Protein AF-A0A529SK03-F1 (afdb_monomer)

Secondary structure (DSSP, 8-state):
--TT-------TT--HHHHHTT-SEEEEETTS-HHHHHHHHHHHHTT--SEEEEEE--S-HHHHHHHHHH---TT-SEEEESSHHHHHHHIIIIITT-EEE-PPP--TTTSS--TTS---

Solvent-accessible surface area (backbone atoms only — not comparable to full-atom values): 7491 Å² total; per-residue (Å²): 136,66,91,83,67,79,84,83,87,78,64,94,82,60,61,61,69,72,68,51,74,81,34,69,66,46,78,46,53,68,88,52,55,63,68,56,50,32,49,54,21,48,48,40,67,74,66,46,81,49,49,37,33,39,37,39,72,71,88,50,64,77,65,41,58,64,53,55,73,71,52,56,52,91,46,44,71,32,36,37,20,46,35,64,75,51,33,54,50,43,42,73,73,65,65,48,92,43,54,42,68,46,68,84,81,77,63,58,91,77,65,57,88,63,91,86,59,84,84,128

Mean predicted aligned error: 6.52 Å

Structure (mmCIF, N/CA/C/O backbone):
data_AF-A0A529SK03-F1
#
_entry.id   AF-A0A529SK03-F1
#
loop_
_atom_site.group_PDB
_atom_site.id
_atom_site.type_symbol
_atom_site.label_atom_id
_atom_site.label_alt_id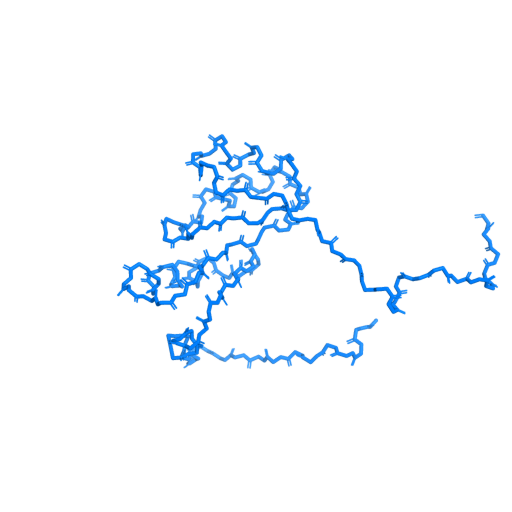
_atom_site.label_comp_id
_atom_site.label_asym_id
_atom_site.label_entity_id
_atom_site.label_seq_id
_atom_site.pdbx_PDB_ins_code
_atom_site.Cartn_x
_atom_site.Cartn_y
_atom_site.Cartn_z
_atom_site.occupancy
_atom_site.B_iso_or_equiv
_atom_site.auth_seq_id
_atom_site.auth_comp_id
_atom_site.auth_asym_id
_atom_site.auth_atom_id
_atom_site.pdbx_PDB_model_num
ATOM 1 N N . ASP A 1 1 ? 0.81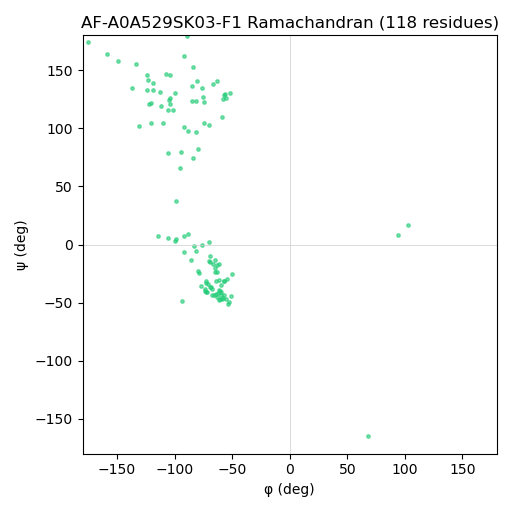8 -3.348 -25.836 1.00 65.12 1 ASP A N 1
ATOM 2 C CA . ASP A 1 1 ? -0.527 -3.768 -25.402 1.00 65.12 1 ASP A CA 1
ATOM 3 C C . ASP A 1 1 ? -0.444 -4.844 -24.341 1.00 65.12 1 ASP A C 1
ATOM 5 O O . ASP A 1 1 ? 0.464 -5.665 -24.399 1.00 65.12 1 ASP A O 1
ATOM 9 N N . PHE A 1 2 ? -1.369 -4.814 -23.380 1.00 76.06 2 PHE A N 1
ATOM 10 C CA . PHE A 1 2 ? -1.549 -5.845 -22.354 1.00 76.06 2 PHE A CA 1
ATOM 11 C C . PHE A 1 2 ? -2.808 -6.652 -22.705 1.00 76.06 2 PHE A C 1
ATOM 13 O O . PHE A 1 2 ? -3.876 -6.373 -22.169 1.00 76.06 2 PHE A O 1
ATOM 20 N N . PRO A 1 3 ? -2.728 -7.594 -23.661 1.00 73.62 3 PRO A N 1
ATOM 21 C CA . PRO A 1 3 ? -3.907 -8.226 -24.262 1.00 73.62 3 PRO A CA 1
ATOM 22 C C . PRO A 1 3 ? -4.728 -9.071 -23.281 1.00 73.62 3 PRO A C 1
ATOM 24 O O . PRO A 1 3 ? -5.901 -9.327 -23.526 1.00 73.62 3 PRO A O 1
ATOM 27 N N . GLU A 1 4 ? -4.129 -9.489 -22.168 1.00 79.62 4 GLU A N 1
ATOM 28 C CA . GLU A 1 4 ? -4.812 -10.240 -21.113 1.00 79.62 4 GLU A CA 1
ATOM 29 C C . GLU A 1 4 ? -5.400 -9.346 -20.012 1.00 79.62 4 GLU A C 1
ATOM 31 O O . GLU A 1 4 ? -6.092 -9.836 -19.120 1.00 79.62 4 GLU A O 1
ATOM 36 N N . LEU A 1 5 ? -5.135 -8.035 -20.047 1.00 84.44 5 LEU A N 1
ATOM 37 C CA . LEU A 1 5 ? -5.664 -7.115 -19.051 1.00 84.44 5 LEU A CA 1
ATOM 38 C C . LEU A 1 5 ? -7.153 -6.877 -19.314 1.00 84.44 5 LEU A C 1
ATOM 40 O O . LEU A 1 5 ? -7.539 -6.118 -20.202 1.00 84.44 5 LEU A O 1
ATOM 44 N N . MET A 1 6 ? -7.996 -7.497 -18.495 1.00 87.06 6 MET A N 1
ATOM 45 C CA . MET A 1 6 ? -9.424 -7.203 -18.455 1.00 87.06 6 MET A CA 1
ATOM 46 C C . MET A 1 6 ? -9.693 -6.067 -17.469 1.00 87.06 6 MET A C 1
ATOM 48 O O . MET A 1 6 ? -9.793 -6.286 -16.263 1.00 87.06 6 MET A O 1
ATOM 52 N N . ALA A 1 7 ? -9.819 -4.844 -17.983 1.00 88.31 7 ALA A N 1
ATOM 53 C CA . ALA A 1 7 ? -10.237 -3.707 -17.173 1.00 88.31 7 ALA A CA 1
ATOM 54 C C . ALA A 1 7 ? -11.746 -3.776 -16.895 1.00 88.31 7 ALA A C 1
ATOM 56 O O . ALA A 1 7 ? -12.557 -3.865 -17.818 1.00 88.31 7 ALA A O 1
ATOM 57 N N . VAL A 1 8 ? -12.118 -3.696 -15.619 1.00 89.19 8 VAL A N 1
ATOM 58 C CA . VAL A 1 8 ? -13.505 -3.538 -15.169 1.00 89.19 8 VAL A CA 1
ATOM 59 C C . VAL A 1 8 ? -13.633 -2.157 -14.544 1.00 89.19 8 VAL A C 1
ATOM 61 O O . VAL A 1 8 ? -12.803 -1.771 -13.721 1.00 89.19 8 VAL A O 1
ATOM 64 N N . THR A 1 9 ? -14.655 -1.406 -14.944 1.00 89.94 9 THR A N 1
ATOM 65 C CA . THR A 1 9 ? -14.947 -0.081 -14.394 1.00 89.94 9 THR A CA 1
ATOM 66 C C . THR A 1 9 ? -16.183 -0.131 -13.510 1.00 89.94 9 THR A C 1
ATOM 68 O O . THR A 1 9 ? -17.120 -0.890 -13.756 1.00 89.94 9 THR A O 1
ATOM 71 N N . TYR A 1 10 ? -16.176 0.701 -12.475 1.00 88.25 10 TYR A N 1
ATOM 72 C CA . TYR A 1 10 ? -17.269 0.835 -11.525 1.00 88.25 10 TYR A CA 1
ATOM 73 C C . TYR A 1 10 ? -17.709 2.297 -11.471 1.00 88.25 10 TYR A C 1
ATOM 75 O O . TYR A 1 10 ? -16.888 3.200 -11.635 1.00 88.25 10 TYR A O 1
ATOM 83 N N . ASP A 1 11 ? -19.003 2.528 -11.271 1.00 90.38 11 ASP A N 1
ATOM 84 C CA . ASP A 1 11 ? -19.552 3.872 -11.106 1.00 90.38 11 ASP A CA 1
ATOM 85 C C . ASP A 1 11 ? -19.557 4.314 -9.631 1.00 90.38 11 ASP A C 1
ATOM 87 O O . ASP A 1 11 ? -19.154 3.582 -8.725 1.00 90.38 11 ASP A O 1
ATOM 91 N N . ALA A 1 12 ? -20.034 5.536 -9.381 1.00 86.44 12 ALA A N 1
ATOM 92 C CA . ALA A 1 12 ? -20.109 6.111 -8.038 1.00 86.44 12 ALA A CA 1
ATOM 93 C C . ALA A 1 12 ? -21.054 5.352 -7.079 1.00 86.44 12 ALA A C 1
ATOM 95 O O . ALA A 1 12 ? -20.974 5.539 -5.865 1.00 86.44 12 ALA A O 1
ATOM 96 N N . GLY A 1 13 ? -21.956 4.516 -7.601 1.00 90.56 13 GLY A N 1
ATOM 97 C CA . GLY A 1 13 ? -22.876 3.679 -6.833 1.00 90.56 13 GLY A CA 1
ATOM 98 C C . GLY A 1 13 ? -22.266 2.359 -6.360 1.00 90.56 13 GLY A C 1
ATOM 99 O O . GLY A 1 13 ? -22.943 1.594 -5.664 1.00 90.56 13 GLY A O 1
ATOM 100 N N . PHE A 1 14 ? -21.006 2.076 -6.704 1.00 91.69 14 PHE A N 1
ATOM 101 C CA . PHE A 1 14 ? -20.330 0.853 -6.297 1.00 91.69 14 PHE A CA 1
ATOM 102 C C . PHE A 1 14 ? -20.279 0.699 -4.769 1.00 91.69 14 PHE A C 1
ATOM 104 O O . PHE A 1 14 ? -19.812 1.565 -4.024 1.00 91.69 14 PHE A O 1
ATOM 111 N N . GLN A 1 15 ? -20.782 -0.439 -4.293 1.00 91.62 15 GLN A N 1
ATOM 112 C CA . GLN A 1 15 ? -20.918 -0.745 -2.871 1.00 91.62 15 GLN A CA 1
ATOM 113 C C . GLN A 1 15 ? -19.603 -1.309 -2.320 1.00 91.62 15 GLN A C 1
ATOM 115 O O . GLN A 1 15 ? -19.486 -2.515 -2.093 1.00 91.62 15 GLN A O 1
ATOM 120 N N . HIS A 1 16 ? -18.607 -0.439 -2.127 1.00 91.19 16 HIS A N 1
ATOM 121 C CA . HIS A 1 16 ? -17.273 -0.822 -1.646 1.00 91.19 16 HIS A CA 1
ATOM 122 C C . HIS A 1 16 ? -17.333 -1.682 -0.377 1.00 91.19 16 HIS A C 1
ATOM 124 O O . HIS A 1 16 ? -16.682 -2.717 -0.308 1.00 91.19 16 HIS A O 1
ATOM 130 N N . GLU A 1 17 ? -18.165 -1.314 0.595 1.00 91.69 17 GLU A N 1
ATOM 131 C CA . GLU A 1 17 ? -18.329 -2.036 1.861 1.00 91.69 17 GLU A CA 1
ATOM 132 C C . GLU A 1 17 ? -18.741 -3.498 1.637 1.00 91.69 17 GLU A C 1
ATOM 134 O O . GLU A 1 17 ? -18.187 -4.404 2.255 1.00 91.69 17 GLU A O 1
ATOM 139 N N . SER A 1 18 ? -19.684 -3.734 0.720 1.00 91.38 18 SER A N 1
ATOM 140 C CA . SER A 1 18 ? -20.184 -5.082 0.423 1.00 91.38 18 SER A CA 1
ATOM 141 C C . SER A 1 18 ? -19.132 -5.942 -0.273 1.00 91.38 18 SER A C 1
ATOM 143 O O . SER A 1 18 ? -19.036 -7.134 -0.003 1.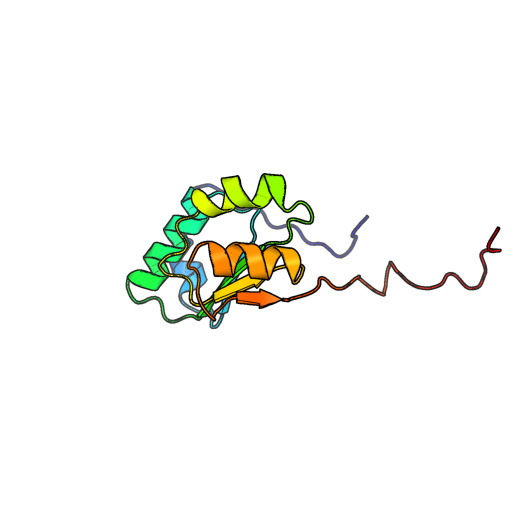00 91.38 18 SER A O 1
ATOM 145 N N . TRP A 1 19 ? -18.330 -5.337 -1.149 1.00 90.81 19 TRP A N 1
ATOM 146 C CA . TRP A 1 19 ? -17.260 -6.034 -1.862 1.00 90.81 19 TRP A CA 1
ATOM 147 C C . TRP A 1 19 ? -16.072 -6.382 -0.965 1.00 90.81 19 TRP A C 1
ATOM 149 O O . TRP A 1 19 ? -15.440 -7.415 -1.167 1.00 90.81 19 TRP A O 1
ATOM 159 N N . LEU A 1 20 ? -15.780 -5.546 0.032 1.00 94.25 20 LEU A N 1
ATOM 160 C CA . LEU A 1 20 ? -14.670 -5.770 0.961 1.00 94.25 20 LEU A CA 1
ATOM 161 C C . LEU A 1 20 ? -15.006 -6.785 2.063 1.00 94.25 20 LEU A C 1
ATOM 163 O O . LEU A 1 20 ? -14.096 -7.395 2.611 1.00 94.25 20 LEU A O 1
ATOM 167 N N . ALA A 1 21 ? -16.288 -6.999 2.379 1.00 89.44 21 ALA A N 1
ATOM 168 C CA . ALA A 1 21 ? -16.730 -7.819 3.514 1.00 89.44 21 ALA A CA 1
ATOM 169 C C . ALA A 1 21 ? -16.304 -9.302 3.472 1.00 89.44 21 ALA A C 1
ATOM 171 O O . ALA A 1 21 ? -16.385 -9.975 4.495 1.00 89.44 21 ALA A O 1
ATOM 172 N N . GLY A 1 22 ? -15.884 -9.820 2.315 1.00 88.50 22 GLY A N 1
ATOM 173 C CA . GLY A 1 22 ? -15.397 -11.197 2.160 1.00 88.50 22 GLY A CA 1
ATOM 174 C C . GLY A 1 22 ? -13.920 -11.310 1.788 1.00 88.50 22 GLY A C 1
ATOM 175 O O . GLY A 1 22 ? -13.480 -12.401 1.438 1.00 88.50 22 GLY A O 1
ATOM 176 N N . ALA A 1 23 ? -13.175 -10.203 1.779 1.00 96.50 23 ALA A N 1
ATOM 177 C CA . ALA A 1 23 ? -11.763 -10.214 1.423 1.00 96.50 23 ALA A CA 1
ATOM 178 C C . ALA A 1 23 ? -10.902 -10.555 2.644 1.00 96.50 23 ALA A C 1
ATOM 180 O O . ALA A 1 23 ? -11.088 -9.966 3.698 1.00 96.50 23 ALA A O 1
ATOM 181 N N . ASP A 1 24 ? -9.903 -11.423 2.493 1.00 97.31 24 ASP A N 1
ATOM 182 C CA . ASP A 1 24 ? -8.897 -11.631 3.545 1.00 97.31 24 ASP A CA 1
ATOM 183 C C . ASP A 1 2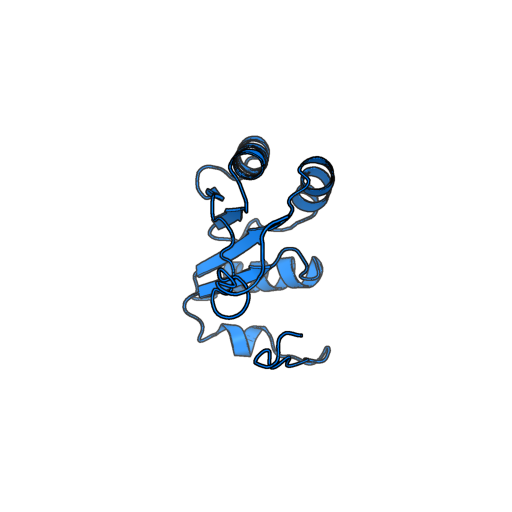4 ? -7.868 -10.483 3.575 1.00 97.31 24 ASP A C 1
ATOM 185 O O . ASP A 1 24 ? -7.367 -10.074 4.628 1.00 97.31 24 ASP A O 1
ATOM 189 N N . ILE A 1 25 ? -7.532 -9.961 2.388 1.00 97.50 25 ILE A N 1
ATOM 190 C CA . ILE A 1 25 ? -6.531 -8.913 2.175 1.00 97.50 25 ILE A CA 1
ATOM 191 C C . ILE A 1 25 ? -7.070 -7.899 1.170 1.00 97.50 25 ILE A C 1
ATOM 193 O O . ILE A 1 25 ? -7.563 -8.255 0.100 1.00 97.50 25 ILE A O 1
ATOM 197 N N . VAL A 1 26 ? -6.902 -6.623 1.502 1.00 97.50 26 VAL A N 1
ATOM 198 C CA . VAL A 1 26 ? -7.232 -5.484 0.651 1.00 97.50 26 VAL A CA 1
ATOM 199 C C . VAL A 1 26 ? -5.955 -4.685 0.429 1.00 97.50 26 VAL A C 1
ATOM 201 O O . VAL A 1 26 ? -5.334 -4.222 1.385 1.00 97.50 26 VAL A O 1
ATOM 204 N N . ILE A 1 27 ? -5.564 -4.519 -0.834 1.00 96.62 27 ILE A N 1
ATOM 205 C CA . ILE A 1 27 ? -4.414 -3.701 -1.228 1.00 96.62 27 ILE A CA 1
ATOM 206 C C . ILE A 1 27 ? -4.940 -2.478 -1.970 1.00 96.62 27 ILE A C 1
ATOM 208 O O . ILE A 1 27 ? -5.595 -2.612 -3.004 1.00 96.62 27 ILE A O 1
ATOM 212 N N . VAL A 1 28 ? -4.658 -1.290 -1.443 1.00 95.50 28 VAL A N 1
ATOM 213 C CA . VAL A 1 28 ? -5.049 -0.013 -2.048 1.00 95.50 28 VAL A CA 1
ATOM 214 C C . VAL A 1 28 ? -3.824 0.625 -2.684 1.00 95.50 28 VAL A C 1
ATOM 216 O O . VAL A 1 28 ? -2.810 0.812 -2.019 1.00 95.50 28 VAL A O 1
ATOM 219 N N . HIS A 1 29 ? -3.915 0.931 -3.975 1.00 93.50 29 HIS A N 1
ATOM 220 C CA . HIS A 1 29 ? -2.814 1.484 -4.765 1.00 93.50 29 HIS A CA 1
ATOM 221 C C . HIS A 1 29 ? -2.719 3.005 -4.613 1.00 93.50 29 HIS A C 1
ATOM 223 O O . HIS A 1 29 ? -3.749 3.660 -4.438 1.00 93.50 29 HIS A O 1
ATOM 229 N N . GLU A 1 30 ? -1.540 3.600 -4.778 1.00 89.62 30 GLU A N 1
ATOM 230 C CA . GLU A 1 30 ? -1.334 5.036 -4.550 1.00 89.62 30 GLU A CA 1
ATOM 231 C C . GLU A 1 30 ? -2.005 5.966 -5.564 1.00 89.62 30 GLU A C 1
ATOM 233 O O . GLU A 1 30 ? -2.177 7.151 -5.299 1.00 89.62 30 GLU A O 1
ATOM 238 N N . TRP A 1 31 ? -2.431 5.424 -6.704 1.00 88.50 31 TRP A N 1
ATOM 239 C CA . TRP A 1 31 ? -3.235 6.151 -7.695 1.00 88.50 31 TRP A CA 1
ATOM 240 C C . TRP A 1 31 ? -4.724 6.188 -7.334 1.00 88.50 31 TRP A C 1
ATOM 242 O O . TRP A 1 31 ? -5.513 6.819 -8.037 1.00 88.50 31 TRP A O 1
ATOM 252 N N . THR A 1 32 ? -5.123 5.490 -6.268 1.00 90.62 32 THR A N 1
ATOM 253 C CA . THR A 1 32 ? -6.497 5.522 -5.768 1.00 90.62 32 THR A CA 1
ATOM 254 C C . THR A 1 32 ? -6.803 6.910 -5.224 1.00 90.62 32 THR A C 1
ATOM 256 O O . THR A 1 32 ? -5.988 7.499 -4.517 1.00 90.62 32 THR A O 1
ATOM 259 N N . ASP A 1 33 ? -8.001 7.410 -5.525 1.00 89.62 33 ASP A N 1
ATOM 260 C CA . ASP A 1 33 ? -8.470 8.689 -5.004 1.00 89.62 33 ASP A CA 1
ATOM 261 C C . ASP A 1 33 ? -8.322 8.754 -3.464 1.00 89.62 33 ASP A C 1
ATOM 263 O O . ASP A 1 33 ? -8.751 7.816 -2.776 1.00 89.62 33 ASP A O 1
ATOM 267 N N . PRO A 1 34 ? -7.733 9.827 -2.896 1.00 89.31 34 PRO A N 1
ATOM 268 C CA . PRO A 1 34 ? -7.504 9.935 -1.455 1.00 89.31 34 PRO A CA 1
ATOM 269 C C . PRO A 1 34 ? -8.769 9.799 -0.598 1.00 89.31 34 PRO A C 1
ATOM 271 O O . PRO A 1 34 ? -8.698 9.283 0.522 1.00 89.31 34 PRO A O 1
ATOM 274 N N . GLU A 1 35 ? -9.937 10.219 -1.094 1.00 91.44 35 GLU A N 1
ATOM 275 C CA . GLU A 1 35 ? -11.202 10.049 -0.374 1.00 91.44 35 GLU A CA 1
ATOM 276 C C . GLU A 1 35 ? -11.596 8.574 -0.288 1.00 91.44 35 GLU A C 1
ATOM 278 O O . GLU A 1 35 ? -12.096 8.125 0.753 1.00 91.44 35 GLU A O 1
ATOM 283 N N . LEU A 1 36 ? -11.327 7.800 -1.344 1.00 92.69 36 LEU A N 1
ATOM 284 C CA . LEU A 1 36 ? -11.546 6.357 -1.349 1.00 92.69 36 LEU A CA 1
ATOM 285 C C . LEU A 1 36 ? -10.521 5.630 -0.466 1.00 92.69 36 LEU A C 1
ATOM 287 O O . LEU A 1 36 ? -10.918 4.756 0.306 1.00 92.69 36 LEU A O 1
ATOM 291 N N . VAL A 1 37 ? -9.247 6.038 -0.487 1.00 93.81 37 VAL A N 1
ATOM 292 C CA . VAL A 1 37 ? -8.215 5.543 0.451 1.00 93.81 37 VAL A CA 1
ATOM 293 C C . VAL A 1 37 ? -8.696 5.704 1.898 1.00 93.81 37 VAL A C 1
ATOM 295 O O . VAL A 1 37 ? -8.683 4.737 2.669 1.00 93.81 37 VAL A O 1
ATOM 298 N N . ALA A 1 38 ? -9.189 6.899 2.242 1.00 93.50 38 ALA A N 1
ATOM 299 C CA . ALA A 1 38 ? -9.705 7.214 3.571 1.00 93.50 38 ALA A CA 1
ATOM 300 C C . ALA A 1 38 ? -11.003 6.450 3.895 1.00 93.50 38 ALA A C 1
ATOM 302 O O . ALA A 1 38 ? -11.194 5.998 5.026 1.00 93.50 38 ALA A O 1
ATOM 303 N N . ARG A 1 39 ? -11.910 6.278 2.921 1.00 94.75 39 ARG A N 1
ATOM 304 C CA . ARG A 1 39 ? -13.148 5.493 3.089 1.00 94.75 39 ARG A CA 1
ATOM 305 C C . ARG A 1 39 ? -12.839 4.038 3.426 1.00 94.75 39 ARG A C 1
ATOM 307 O O . ARG A 1 39 ? -13.405 3.527 4.386 1.00 94.75 39 ARG A O 1
ATOM 314 N N . ILE A 1 40 ? -11.925 3.403 2.694 1.00 96.00 40 ILE A N 1
ATOM 315 C CA . ILE A 1 40 ? -11.506 2.018 2.955 1.00 96.00 40 ILE A CA 1
ATOM 316 C C . ILE A 1 40 ? -10.856 1.907 4.340 1.00 96.00 40 ILE A C 1
ATOM 318 O O . ILE A 1 40 ? -11.189 0.998 5.103 1.00 96.00 40 ILE A O 1
ATOM 322 N N . GLY A 1 41 ? -10.020 2.882 4.712 1.00 95.62 41 GLY A N 1
ATOM 323 C CA . GLY 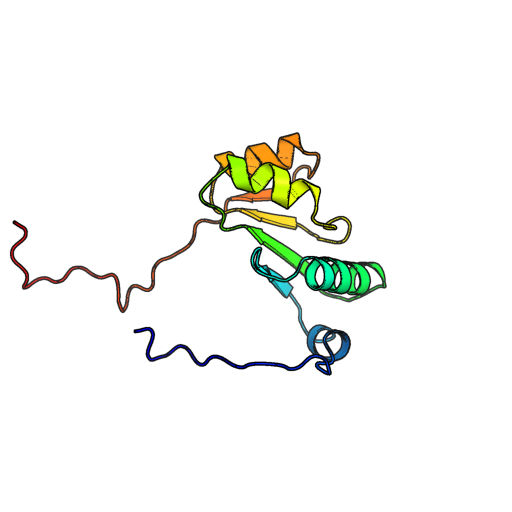A 1 41 ? -9.472 2.986 6.065 1.00 95.62 41 GLY A CA 1
ATOM 324 C C . GLY A 1 41 ? -10.563 3.024 7.141 1.00 95.62 41 GLY A C 1
ATOM 325 O O . GLY A 1 41 ? -10.509 2.261 8.103 1.00 95.62 41 GLY A O 1
ATOM 326 N N . ARG A 1 42 ? -11.607 3.845 6.968 1.00 95.81 42 ARG A N 1
ATOM 327 C CA . ARG A 1 42 ? -12.734 3.904 7.919 1.00 95.81 42 ARG A CA 1
ATOM 328 C C . ARG A 1 42 ? -13.485 2.578 8.034 1.00 95.81 42 ARG A C 1
ATOM 330 O O . ARG A 1 42 ? -13.830 2.203 9.149 1.00 95.81 42 ARG A O 1
ATOM 337 N N . ILE A 1 43 ? -13.697 1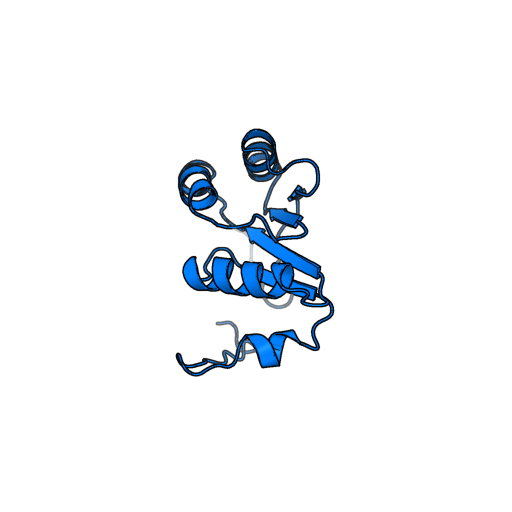.856 6.931 1.00 95.75 43 ILE A N 1
ATOM 338 C CA . ILE A 1 43 ? -14.341 0.527 6.950 1.00 95.75 43 ILE A CA 1
ATOM 339 C C . ILE A 1 43 ? -13.533 -0.436 7.827 1.00 95.75 43 ILE A C 1
ATOM 341 O O . ILE A 1 43 ? -14.086 -1.096 8.708 1.00 95.75 43 ILE A O 1
ATOM 345 N N . ARG A 1 44 ? -12.208 -0.465 7.643 1.00 95.88 44 ARG A N 1
ATOM 346 C CA . ARG A 1 44 ? -11.304 -1.264 8.477 1.00 95.88 44 ARG A CA 1
ATOM 347 C C . ARG A 1 44 ? -11.365 -0.838 9.948 1.00 95.88 44 ARG A C 1
ATOM 349 O O . ARG A 1 44 ? -11.541 -1.683 10.824 1.00 95.88 44 ARG A O 1
ATOM 356 N N . GLY A 1 45 ? -11.307 0.467 10.221 1.00 94.31 45 GLY A N 1
ATOM 357 C CA . GLY A 1 45 ? -11.398 1.034 11.573 1.00 94.31 45 GLY A CA 1
ATOM 358 C C . GLY A 1 45 ? -12.736 0.784 12.285 1.00 94.31 45 GLY A C 1
ATOM 359 O O . GLY A 1 45 ? -12.782 0.771 13.513 1.00 94.31 45 GLY A O 1
ATOM 360 N N . GLN A 1 46 ? -13.813 0.539 11.534 1.00 94.69 46 GLN A N 1
ATOM 361 C CA . GLN A 1 46 ? -15.153 0.217 12.045 1.00 94.69 46 GLN A CA 1
ATOM 362 C C . GLN A 1 46 ? -15.384 -1.287 12.275 1.00 94.69 46 GLN A C 1
ATOM 364 O O . GLN A 1 46 ? -16.506 -1.691 12.573 1.00 94.69 46 GLN A O 1
ATOM 369 N N . GLY A 1 47 ? -14.334 -2.110 12.183 1.00 92.88 47 GLY A N 1
ATOM 370 C CA . GLY A 1 47 ? -14.404 -3.548 12.454 1.00 92.88 47 GLY A CA 1
ATOM 371 C C . GLY A 1 47 ? -14.430 -4.431 11.208 1.00 92.88 47 GLY A C 1
ATOM 372 O O . GLY A 1 47 ? -14.793 -5.597 11.321 1.00 92.88 47 GLY A O 1
ATOM 373 N N . GLY A 1 48 ? -14.046 -3.908 10.037 1.00 93.38 48 GLY A N 1
ATOM 374 C CA . GLY A 1 48 ? -13.796 -4.738 8.858 1.00 93.38 48 GLY A CA 1
ATOM 375 C C . GLY A 1 48 ? -12.752 -5.821 9.152 1.00 93.3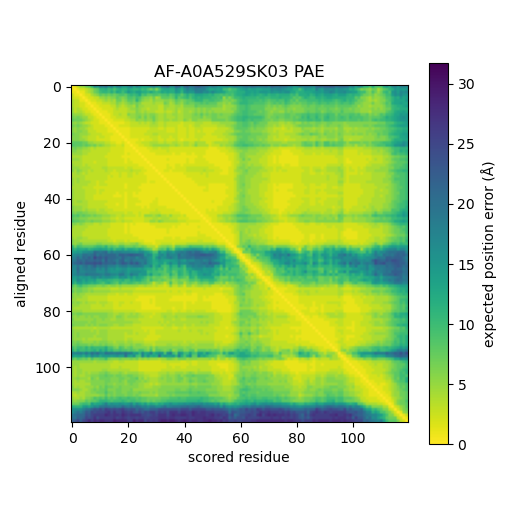8 48 GLY A C 1
ATOM 376 O O . GLY A 1 48 ? -11.680 -5.521 9.689 1.00 93.38 48 GLY A O 1
ATOM 377 N N . ASP A 1 49 ? -13.076 -7.068 8.814 1.00 94.19 49 ASP A N 1
ATOM 378 C CA . ASP A 1 49 ? -12.273 -8.255 9.128 1.00 94.19 49 ASP A CA 1
ATOM 379 C C . ASP A 1 49 ? -11.358 -8.634 7.957 1.00 94.19 49 ASP A C 1
ATOM 381 O O . ASP A 1 49 ? -11.550 -9.641 7.287 1.00 94.19 49 ASP A O 1
ATOM 385 N N . PHE A 1 50 ? -10.398 -7.757 7.658 1.00 96.56 50 PHE A N 1
ATOM 386 C CA . PHE A 1 50 ? -9.412 -7.960 6.597 1.00 96.56 50 PHE A CA 1
ATOM 387 C C . PHE A 1 50 ? -8.091 -7.277 6.931 1.00 96.56 50 PHE A C 1
ATOM 389 O O . PHE A 1 50 ? -8.052 -6.320 7.705 1.00 96.56 50 PHE A O 1
ATOM 396 N N . THR A 1 51 ? -7.003 -7.733 6.313 1.00 97.12 51 THR A N 1
ATOM 397 C CA . THR A 1 51 ? -5.724 -7.011 6.358 1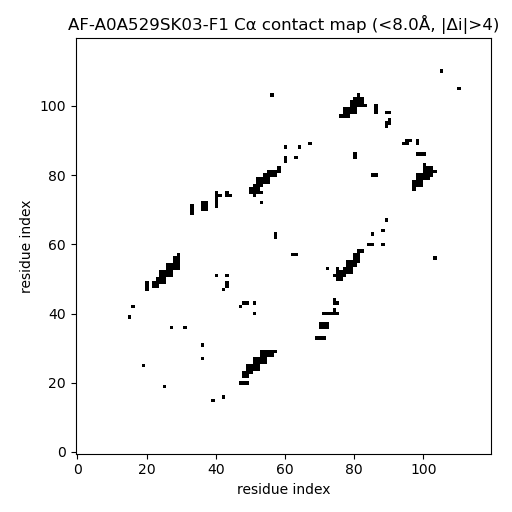.00 97.12 51 THR A CA 1
ATOM 398 C C . THR A 1 51 ? -5.740 -5.892 5.325 1.00 97.12 51 THR A C 1
ATOM 400 O O . THR A 1 51 ? -5.928 -6.155 4.137 1.00 97.12 51 THR A O 1
ATOM 403 N N . LEU A 1 52 ? -5.518 -4.653 5.755 1.00 97.25 52 LEU A N 1
ATOM 404 C CA . LEU A 1 52 ? -5.516 -3.485 4.879 1.00 97.25 52 LEU A CA 1
ATOM 405 C C . LEU A 1 52 ? -4.092 -2.974 4.633 1.00 97.25 52 LEU A C 1
ATOM 407 O O . LEU A 1 52 ? -3.426 -2.499 5.554 1.00 97.25 52 LEU A O 1
ATOM 411 N N . LEU A 1 53 ? -3.639 -3.033 3.381 1.00 97.19 53 LEU A N 1
ATOM 412 C CA . LEU A 1 53 ? -2.304 -2.606 2.962 1.00 97.19 53 LEU A CA 1
ATOM 413 C C . LEU A 1 53 ? -2.384 -1.471 1.942 1.00 97.19 53 LEU A C 1
ATOM 415 O O . LEU A 1 53 ? -3.208 -1.496 1.030 1.00 97.19 53 LEU A O 1
ATOM 419 N N . PHE A 1 54 ? -1.501 -0.485 2.082 1.00 94.75 54 PHE A N 1
ATOM 420 C CA . PHE A 1 54 ? -1.314 0.561 1.078 1.00 94.75 54 PHE A CA 1
ATOM 421 C C . PHE A 1 54 ? -0.095 0.210 0.233 1.00 94.75 54 PHE A C 1
ATOM 423 O O . PHE A 1 54 ? 0.954 -0.101 0.793 1.00 94.75 54 PHE A O 1
ATOM 430 N N . HIS A 1 55 ? -0.219 0.239 -1.087 1.00 94.88 55 HIS A N 1
ATOM 431 C CA . HIS A 1 55 ? 0.894 0.048 -2.006 1.00 94.88 55 HIS A CA 1
ATOM 432 C C . HIS A 1 55 ? 1.288 1.401 -2.587 1.00 94.88 55 HIS A C 1
ATOM 434 O O . HIS A 1 55 ? 0.423 2.098 -3.105 1.00 94.88 55 HIS A O 1
ATOM 440 N N . ASP A 1 56 ? 2.565 1.763 -2.465 1.00 90.88 56 ASP A N 1
ATOM 441 C CA . ASP A 1 56 ? 3.133 2.984 -3.030 1.00 90.88 56 ASP A CA 1
ATOM 442 C C . ASP A 1 56 ? 4.267 2.654 -4.008 1.00 90.88 56 ASP A C 1
ATOM 444 O O . ASP A 1 56 ? 5.391 2.306 -3.609 1.00 90.88 56 ASP A O 1
ATOM 448 N N . THR A 1 57 ? 3.957 2.786 -5.300 1.00 88.06 57 THR A N 1
ATOM 449 C CA . THR A 1 57 ? 4.909 2.582 -6.402 1.00 88.06 57 THR A CA 1
ATOM 450 C C . THR A 1 57 ? 5.643 3.847 -6.851 1.00 88.06 57 THR A C 1
ATOM 452 O O . THR A 1 57 ? 6.405 3.810 -7.820 1.00 88.06 57 THR A O 1
ATOM 455 N N . HIS A 1 58 ? 5.508 4.988 -6.157 1.00 84.00 58 HIS A N 1
ATOM 456 C CA . HIS A 1 58 ? 6.190 6.214 -6.580 1.00 84.00 58 HIS A CA 1
ATOM 457 C C . HIS A 1 58 ? 7.715 6.039 -6.638 1.00 84.00 58 HIS A C 1
ATOM 459 O O . HIS A 1 58 ? 8.426 6.058 -5.632 1.00 84.00 58 HIS A O 1
ATOM 465 N N . HIS A 1 59 ? 8.260 6.025 -7.854 1.00 70.12 59 HIS A N 1
ATOM 466 C CA . HIS A 1 59 ? 9.710 6.016 -8.055 1.00 70.12 59 HIS A CA 1
ATOM 467 C C . HIS A 1 59 ? 10.391 7.347 -7.668 1.00 70.12 59 HIS A C 1
ATOM 469 O O . HIS A 1 59 ? 11.617 7.407 -7.560 1.00 70.12 59 HIS A O 1
ATOM 475 N N . ARG A 1 60 ? 9.635 8.444 -7.474 1.00 63.53 60 ARG A N 1
ATOM 476 C CA . ARG A 1 60 ? 10.175 9.784 -7.162 1.00 63.53 60 ARG A CA 1
ATOM 477 C C . ARG A 1 60 ? 9.856 10.210 -5.728 1.00 63.53 60 ARG A C 1
ATOM 479 O O . ARG A 1 60 ? 8.764 10.687 -5.437 1.00 63.53 60 ARG A O 1
ATOM 486 N N . ALA A 1 61 ? 10.871 10.158 -4.865 1.00 55.47 61 ALA A N 1
ATOM 487 C CA . ALA A 1 61 ? 10.761 10.477 -3.437 1.00 55.47 61 ALA A CA 1
ATOM 488 C C . ALA A 1 61 ? 10.235 11.897 -3.124 1.00 55.47 61 ALA A C 1
ATOM 490 O O . ALA A 1 61 ? 9.574 12.096 -2.112 1.00 55.47 61 ALA A O 1
ATOM 491 N N . VAL A 1 62 ? 10.508 12.895 -3.976 1.00 52.94 62 VAL A N 1
ATOM 492 C CA . VAL A 1 62 ? 10.142 14.302 -3.706 1.00 52.94 62 VAL A CA 1
ATOM 493 C C . VAL A 1 62 ? 8.636 14.549 -3.847 1.00 52.94 62 VAL A C 1
ATOM 495 O O . VAL A 1 62 ? 8.053 15.234 -3.014 1.00 52.94 62 VAL A O 1
ATOM 498 N N . SER A 1 63 ? 7.997 13.958 -4.859 1.00 55.84 63 SER A N 1
ATOM 499 C CA . SER A 1 63 ? 6.537 14.012 -5.032 1.00 55.84 63 SER A CA 1
ATOM 500 C C . SER A 1 63 ? 5.819 13.136 -4.003 1.00 55.84 63 SER A C 1
ATOM 502 O O . SER A 1 63 ? 4.734 13.487 -3.545 1.00 55.84 63 SER A O 1
ATOM 504 N N . ALA A 1 64 ? 6.465 12.041 -3.586 1.00 57.19 64 ALA A N 1
ATOM 505 C CA . ALA A 1 64 ? 5.925 11.110 -2.609 1.00 57.19 64 ALA A CA 1
ATOM 506 C C . ALA A 1 64 ? 5.720 11.766 -1.234 1.00 57.19 64 ALA A C 1
ATOM 508 O O . ALA A 1 64 ? 4.651 11.633 -0.668 1.00 57.19 64 ALA A O 1
ATOM 509 N N . VAL A 1 65 ? 6.666 12.552 -0.699 1.00 59.53 65 VAL A N 1
ATOM 510 C CA . VAL A 1 65 ? 6.534 13.109 0.672 1.00 59.53 65 VAL A CA 1
ATOM 511 C C . VAL A 1 65 ? 5.288 13.991 0.853 1.00 59.53 65 VAL A C 1
ATOM 513 O O . VAL A 1 65 ? 4.615 13.904 1.879 1.00 59.53 65 VAL A O 1
ATOM 516 N N . GLN A 1 66 ? 4.969 14.830 -0.135 1.00 60.94 66 GLN A N 1
ATOM 517 C CA . GLN A 1 66 ? 3.793 15.707 -0.084 1.00 60.94 66 GLN A CA 1
ATOM 518 C C . GLN A 1 66 ? 2.490 14.925 -0.279 1.00 60.94 66 GLN A C 1
ATOM 520 O O . GLN A 1 66 ? 1.508 15.214 0.400 1.00 60.94 66 GLN A O 1
ATOM 525 N N . ALA A 1 67 ? 2.498 13.918 -1.159 1.00 61.91 67 ALA A N 1
ATOM 526 C CA . ALA A 1 67 ? 1.363 13.024 -1.360 1.00 61.91 67 ALA A CA 1
ATOM 527 C C . ALA A 1 67 ? 1.094 12.166 -0.110 1.00 61.91 67 ALA A C 1
ATOM 529 O O . ALA A 1 67 ? -0.042 12.090 0.341 1.00 61.91 67 ALA A O 1
ATOM 530 N N . ILE A 1 68 ? 2.139 11.617 0.518 1.00 64.69 68 ILE A N 1
ATOM 531 C CA . ILE A 1 68 ? 2.069 10.774 1.722 1.00 64.69 68 ILE A CA 1
ATOM 532 C C . ILE A 1 68 ? 1.437 11.523 2.896 1.00 64.69 68 ILE A C 1
ATOM 534 O O . ILE A 1 68 ? 0.596 10.965 3.595 1.00 64.69 68 ILE A O 1
ATOM 538 N N . ALA A 1 69 ? 1.815 12.787 3.111 1.00 66.25 69 ALA A N 1
ATOM 539 C CA . ALA A 1 69 ? 1.290 13.585 4.220 1.00 66.25 69 ALA A CA 1
ATOM 540 C C . ALA A 1 69 ? -0.222 13.858 4.112 1.00 66.25 69 ALA A C 1
ATOM 542 O O . ALA A 1 69 ? -0.865 14.128 5.124 1.00 66.25 69 ALA A O 1
ATOM 543 N N . ALA A 1 70 ? -0.784 13.799 2.901 1.00 70.31 70 ALA A N 1
ATOM 544 C CA . ALA A 1 70 ? -2.210 13.996 2.664 1.00 70.31 70 ALA A CA 1
ATOM 545 C C . ALA A 1 70 ? -3.037 12.708 2.832 1.00 70.31 70 ALA A C 1
ATOM 547 O O . ALA A 1 70 ? -4.266 12.782 2.899 1.00 70.31 70 ALA A O 1
ATOM 548 N N . LEU A 1 71 ? -2.397 11.536 2.894 1.00 76.12 71 LEU A N 1
ATOM 549 C CA . LEU A 1 71 ? -3.100 10.258 2.956 1.00 76.12 71 LEU A CA 1
ATOM 550 C C . LEU A 1 71 ? -3.489 9.901 4.398 1.00 76.12 71 LEU A C 1
ATOM 552 O O . LEU A 1 71 ? -2.648 9.778 5.289 1.00 76.12 71 LEU A O 1
ATOM 556 N N . GLN A 1 72 ? -4.790 9.682 4.602 1.00 84.31 72 GLN A N 1
ATOM 557 C CA . GLN A 1 72 ? -5.377 9.161 5.841 1.00 84.31 72 GLN A CA 1
ATOM 558 C C . GLN A 1 72 ? -5.202 7.645 5.899 1.00 84.31 72 GLN A C 1
ATOM 560 O O . GLN A 1 72 ? -6.074 6.869 5.499 1.00 84.31 72 GLN A O 1
ATOM 565 N N . LEU A 1 73 ? -4.014 7.232 6.326 1.00 90.38 73 LEU A N 1
ATOM 566 C CA . LEU A 1 73 ? -3.645 5.829 6.409 1.00 90.38 73 LEU A CA 1
ATOM 567 C C . LEU A 1 73 ? -3.767 5.271 7.841 1.00 90.38 73 LEU A C 1
ATOM 569 O O . LEU A 1 73 ? -3.481 4.108 8.044 1.00 90.38 73 LEU A O 1
ATOM 573 N N . GLU A 1 74 ? -4.221 6.016 8.849 1.00 88.75 74 GLU A N 1
ATOM 574 C CA . GLU A 1 74 ? -4.219 5.622 10.275 1.00 88.75 74 GLU A CA 1
ATOM 575 C C . GLU A 1 74 ? -4.822 4.238 10.598 1.00 88.75 74 GLU A C 1
ATOM 577 O O . GLU A 1 74 ? -4.449 3.614 11.594 1.00 88.75 74 GLU A O 1
ATOM 582 N N . HIS A 1 75 ? -5.731 3.748 9.755 1.00 93.62 75 HIS A N 1
ATOM 583 C CA . HIS A 1 75 ? -6.394 2.450 9.893 1.00 93.62 75 HIS A CA 1
ATOM 584 C C . HIS A 1 75 ? -5.782 1.334 9.034 1.00 93.62 75 HIS A C 1
ATOM 586 O O . HIS A 1 75 ? -6.314 0.227 9.008 1.00 93.62 75 HIS A O 1
ATOM 592 N N . TYR A 1 76 ? -4.681 1.602 8.335 1.00 95.12 76 TYR A N 1
ATOM 593 C CA . TYR A 1 76 ? -3.961 0.608 7.549 1.00 95.12 76 TYR A CA 1
ATOM 594 C C . TYR A 1 76 ? -3.057 -0.239 8.448 1.00 95.12 76 TYR A C 1
ATOM 596 O O . TYR A 1 76 ? -2.402 0.243 9.381 1.00 95.12 76 TYR A O 1
ATOM 604 N N . ASP A 1 77 ? -3.002 -1.530 8.138 1.00 95.50 77 ASP A N 1
ATOM 605 C CA . ASP A 1 77 ? -2.193 -2.509 8.854 1.00 95.50 77 ASP A CA 1
ATOM 606 C C . ASP A 1 77 ? -0.713 -2.433 8.432 1.00 95.50 77 ASP A C 1
ATOM 608 O O . ASP A 1 77 ? 0.167 -2.757 9.234 1.00 95.50 77 ASP A O 1
ATOM 612 N N . GLY A 1 78 ? -0.419 -1.935 7.225 1.00 95.31 78 GLY A N 1
ATOM 613 C CA . GLY A 1 78 ? 0.942 -1.682 6.755 1.00 95.31 78 GLY A CA 1
ATOM 614 C C . GLY A 1 78 ? 1.023 -1.001 5.388 1.00 95.31 78 GLY A C 1
ATOM 615 O O . GLY A 1 78 ? 0.018 -0.806 4.704 1.00 95.31 78 GLY A O 1
ATOM 616 N N . VAL A 1 79 ? 2.248 -0.651 4.995 1.00 94.00 79 VAL A N 1
ATOM 617 C CA . VAL A 1 79 ? 2.560 -0.043 3.695 1.00 94.00 79 VAL A CA 1
ATOM 618 C C . VAL A 1 79 ? 3.600 -0.885 2.965 1.00 94.00 79 VAL A C 1
ATOM 620 O O . VAL A 1 79 ? 4.617 -1.273 3.543 1.00 94.00 79 VAL A O 1
ATOM 623 N N . LEU A 1 80 ? 3.347 -1.149 1.691 1.00 95.12 80 LEU A N 1
ATOM 624 C CA . LEU A 1 80 ? 4.247 -1.790 0.749 1.00 95.12 80 LEU A CA 1
ATOM 625 C C . LEU A 1 80 ? 4.811 -0.697 -0.159 1.00 95.12 80 LEU A C 1
ATOM 627 O O . LEU A 1 80 ? 4.048 0.010 -0.806 1.00 95.12 80 LEU A O 1
ATOM 631 N N . VAL A 1 81 ? 6.126 -0.521 -0.188 1.00 92.75 81 VAL A N 1
ATOM 632 C CA . VAL A 1 81 ? 6.766 0.562 -0.948 1.00 92.75 81 VAL A CA 1
ATOM 633 C C . VAL A 1 81 ? 7.774 0.015 -1.946 1.00 92.75 81 VAL A C 1
ATOM 635 O O . VAL A 1 81 ? 8.543 -0.887 -1.613 1.00 92.75 81 VAL A O 1
ATOM 638 N N . PHE A 1 82 ? 7.843 0.620 -3.132 1.00 88.69 82 PHE A N 1
ATOM 639 C CA . PHE A 1 82 ? 8.701 0.159 -4.233 1.00 88.69 82 PHE A CA 1
ATOM 640 C C . PHE A 1 82 ? 10.193 -0.011 -3.874 1.00 88.69 82 PHE A C 1
ATOM 642 O O . PHE A 1 82 ? 10.886 -0.834 -4.470 1.00 88.69 82 PHE A O 1
ATOM 649 N N . GLY A 1 83 ? 10.731 0.760 -2.921 1.00 89.62 83 GLY A N 1
ATOM 650 C CA . GLY A 1 83 ? 12.161 0.726 -2.601 1.00 89.62 83 GLY A CA 1
ATOM 651 C C . GLY A 1 83 ? 12.522 1.248 -1.213 1.00 89.62 83 GLY A C 1
ATOM 652 O O . GLY A 1 83 ? 11.747 1.958 -0.571 1.00 89.62 83 GLY A O 1
ATOM 653 N N . GLU A 1 84 ? 13.738 0.932 -0.762 1.00 90.12 84 GLU A N 1
ATOM 654 C CA . GLU A 1 84 ? 14.232 1.297 0.577 1.00 90.12 84 GLU A CA 1
ATOM 655 C C . GLU A 1 84 ? 14.261 2.815 0.814 1.00 90.12 84 GLU A C 1
ATOM 657 O O . GLU A 1 84 ? 13.952 3.288 1.902 1.00 90.12 84 GLU A O 1
ATOM 662 N N . VAL A 1 85 ? 14.550 3.620 -0.216 1.00 87.50 85 VAL A N 1
ATOM 663 C CA . VAL A 1 85 ? 14.545 5.092 -0.092 1.00 87.50 85 VAL A CA 1
ATOM 664 C C . VAL A 1 85 ? 13.159 5.622 0.301 1.00 87.50 85 VAL A C 1
ATOM 666 O O . VAL A 1 85 ? 13.041 6.541 1.121 1.00 87.50 85 VAL A O 1
ATOM 669 N N . LEU A 1 86 ? 12.104 5.037 -0.269 1.00 86.31 86 LEU A N 1
ATOM 670 C CA . LEU A 1 86 ? 10.726 5.398 0.044 1.00 86.31 86 LEU A CA 1
ATOM 671 C C . LEU A 1 86 ? 10.331 4.857 1.421 1.00 86.31 86 LEU A C 1
ATOM 673 O O . LEU A 1 86 ? 9.751 5.590 2.223 1.00 86.31 86 LEU A O 1
ATOM 677 N N . ARG A 1 87 ? 10.757 3.631 1.743 1.00 89.62 87 ARG A N 1
ATOM 678 C CA . ARG A 1 87 ? 10.568 3.020 3.065 1.00 89.62 87 ARG A CA 1
ATOM 679 C C . ARG A 1 87 ? 11.098 3.912 4.177 1.00 89.62 87 ARG A C 1
ATOM 681 O O . ARG A 1 87 ? 10.354 4.251 5.092 1.00 89.62 87 ARG A O 1
ATOM 688 N N . GLU A 1 88 ? 12.339 4.372 4.059 1.00 88.56 88 GLU A N 1
ATOM 689 C CA . GLU A 1 88 ? 12.947 5.278 5.036 1.00 88.56 88 GLU A CA 1
ATOM 690 C C . GLU A 1 88 ? 12.199 6.616 5.148 1.00 88.56 88 GLU A C 1
ATOM 692 O O . GLU A 1 88 ? 12.138 7.212 6.224 1.00 88.56 88 GLU A O 1
ATOM 697 N N . SER A 1 89 ? 11.577 7.091 4.066 1.00 85.62 89 SER A N 1
ATOM 698 C CA . SER A 1 89 ? 10.744 8.300 4.107 1.00 85.62 89 SER A CA 1
ATOM 699 C C . SER A 1 89 ? 9.471 8.096 4.931 1.00 85.62 89 SER A C 1
ATOM 701 O O . SER A 1 89 ? 9.176 8.932 5.785 1.00 85.62 89 SER A O 1
ATOM 703 N N . TYR A 1 90 ? 8.780 6.966 4.770 1.00 87.12 90 TYR A N 1
ATOM 704 C CA . TYR A 1 90 ? 7.637 6.602 5.616 1.00 87.12 90 TYR A CA 1
ATOM 705 C C . TYR A 1 90 ? 8.042 6.391 7.082 1.00 87.12 90 TYR A C 1
ATOM 707 O O . TYR A 1 90 ? 7.370 6.886 7.990 1.00 87.12 90 TYR A O 1
ATOM 715 N N . LEU A 1 91 ? 9.169 5.715 7.335 1.00 87.19 91 LEU A N 1
ATOM 716 C CA . LEU A 1 91 ? 9.681 5.522 8.696 1.00 87.19 91 LEU A CA 1
ATOM 717 C C . LEU A 1 91 ? 9.935 6.861 9.396 1.00 87.19 91 LEU A C 1
ATOM 719 O O . LEU A 1 91 ? 9.487 7.054 10.529 1.00 87.19 91 LEU A O 1
ATOM 723 N N . ARG A 1 92 ? 10.588 7.807 8.709 1.00 85.12 92 ARG A N 1
ATOM 724 C CA . ARG A 1 92 ? 10.812 9.170 9.222 1.00 85.12 92 ARG A CA 1
ATOM 725 C C . ARG A 1 92 ? 9.517 9.954 9.430 1.00 85.12 92 ARG A C 1
ATOM 727 O O . ARG A 1 92 ? 9.464 10.774 10.340 1.00 85.12 92 ARG A O 1
ATOM 734 N N . ALA A 1 93 ? 8.487 9.697 8.624 1.00 81.12 93 ALA A N 1
ATOM 735 C CA . ALA A 1 93 ? 7.165 10.306 8.764 1.00 81.12 93 ALA A CA 1
ATOM 736 C C . ALA A 1 93 ? 6.322 9.707 9.912 1.00 81.12 93 ALA A C 1
ATOM 738 O O . ALA A 1 93 ? 5.204 10.158 10.143 1.00 81.12 93 ALA A O 1
ATOM 739 N N . GLY A 1 94 ? 6.841 8.717 10.650 1.00 81.75 94 GLY A N 1
ATOM 740 C CA . GLY A 1 94 ? 6.186 8.172 11.844 1.00 81.75 94 GLY A CA 1
ATOM 741 C C . GLY A 1 94 ? 5.320 6.934 11.603 1.00 81.75 94 GLY A C 1
ATOM 742 O O . GLY A 1 94 ? 4.678 6.458 12.535 1.00 81.75 94 GLY A O 1
ATOM 743 N N . TRP A 1 95 ? 5.350 6.353 10.401 1.00 81.81 95 TRP A N 1
ATOM 744 C CA . TRP A 1 95 ? 4.595 5.136 10.065 1.00 81.81 95 TRP A CA 1
ATOM 745 C C . TRP A 1 95 ? 5.095 3.856 10.767 1.00 81.81 95 TRP A C 1
ATOM 747 O O . TRP A 1 95 ? 4.421 2.823 10.788 1.00 81.81 95 TRP A O 1
ATOM 757 N N . GLY A 1 96 ? 6.258 3.929 11.421 1.00 72.00 96 GLY A N 1
ATOM 758 C CA . GLY A 1 96 ? 6.778 2.862 12.275 1.00 72.00 96 GLY A CA 1
ATOM 759 C C . GLY A 1 96 ? 7.170 1.595 11.506 1.00 72.00 96 GLY A C 1
ATOM 760 O O . GLY A 1 96 ? 7.321 1.593 10.295 1.00 72.00 96 GLY A 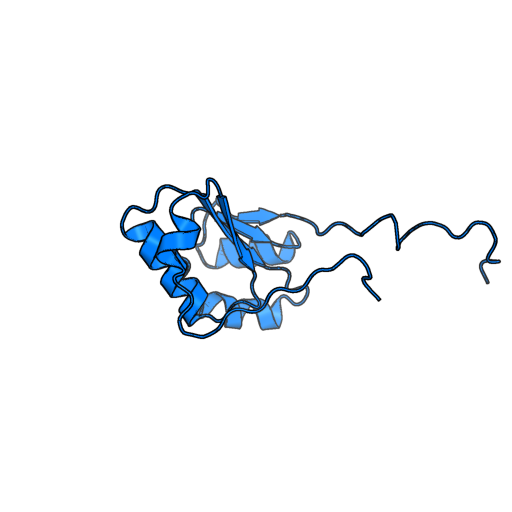O 1
ATOM 761 N N . ARG A 1 97 ? 7.356 0.471 12.209 1.00 69.31 97 ARG A N 1
ATOM 762 C CA . ARG A 1 97 ? 7.970 -0.760 11.654 1.00 69.31 97 ARG A CA 1
ATOM 763 C C . ARG A 1 97 ? 7.119 -1.525 10.623 1.00 69.31 97 ARG A C 1
ATOM 765 O O . ARG A 1 97 ? 7.550 -2.583 10.177 1.00 69.31 97 ARG A O 1
ATOM 772 N N . ARG A 1 98 ? 5.933 -1.029 10.260 1.00 90.81 98 ARG A N 1
ATOM 773 C CA . ARG A 1 98 ? 4.965 -1.701 9.370 1.00 90.81 98 ARG A CA 1
ATOM 774 C C . ARG A 1 98 ? 5.050 -1.179 7.933 1.00 90.81 98 ARG A C 1
ATOM 776 O O . ARG A 1 98 ? 4.041 -1.017 7.257 1.00 90.81 98 ARG A O 1
ATOM 783 N N . VAL A 1 99 ? 6.272 -0.888 7.497 1.00 93.75 99 VAL A N 1
ATOM 784 C CA . VAL A 1 99 ? 6.595 -0.429 6.146 1.00 93.75 99 VAL A CA 1
ATOM 785 C C . VAL A 1 99 ? 7.588 -1.419 5.555 1.00 93.75 99 VAL A C 1
ATOM 787 O O . VAL A 1 99 ? 8.668 -1.642 6.119 1.00 93.75 99 VAL A O 1
ATOM 790 N N . PHE A 1 100 ? 7.212 -2.021 4.436 1.00 95.00 100 PHE A N 1
ATOM 791 C CA . PHE A 1 100 ? 7.936 -3.111 3.797 1.00 95.00 100 PHE A CA 1
ATOM 792 C C . PHE A 1 100 ? 8.367 -2.688 2.407 1.00 95.00 100 PHE A C 1
ATOM 794 O O . PHE A 1 100 ? 7.563 -2.162 1.642 1.00 95.00 100 PHE A O 1
ATOM 801 N N . THR A 1 101 ? 9.625 -2.941 2.065 1.00 94.31 101 THR A N 1
ATOM 802 C CA . THR A 1 101 ? 10.058 -2.799 0.681 1.00 94.31 101 THR A CA 1
ATOM 803 C C . THR A 1 101 ? 9.518 -3.971 -0.126 1.00 94.31 101 THR A C 1
ATOM 805 O O . THR A 1 101 ? 9.764 -5.132 0.202 1.00 94.31 101 THR A O 1
ATOM 808 N N . TRP A 1 102 ? 8.757 -3.649 -1.165 1.00 94.12 102 TRP A N 1
ATOM 809 C CA . TRP A 1 102 ? 8.148 -4.588 -2.089 1.00 94.12 102 TRP A CA 1
ATOM 810 C C . TRP A 1 102 ? 8.447 -4.116 -3.508 1.00 94.12 102 TRP A C 1
ATOM 812 O O . TRP A 1 102 ? 7.873 -3.147 -3.992 1.00 94.12 102 TRP A O 1
ATOM 822 N N . HIS A 1 103 ? 9.420 -4.764 -4.143 1.00 89.50 103 HIS A N 1
ATOM 823 C CA . HIS A 1 103 ? 9.821 -4.429 -5.502 1.00 89.50 103 HIS A CA 1
ATOM 824 C C . HIS A 1 103 ? 8.809 -4.974 -6.508 1.00 89.50 103 HIS A C 1
ATOM 826 O O . HIS A 1 103 ? 8.420 -6.141 -6.433 1.00 89.50 103 HIS A O 1
ATOM 832 N N . GLU A 1 104 ? 8.431 -4.138 -7.470 1.00 87.31 104 GLU A N 1
ATOM 833 C CA . GLU A 1 104 ? 7.578 -4.548 -8.578 1.00 87.31 104 GLU A CA 1
ATOM 834 C C . GLU A 1 104 ? 8.273 -5.609 -9.437 1.00 87.31 104 GLU A C 1
ATOM 836 O O . GLU A 1 104 ? 9.478 -5.551 -9.699 1.00 87.31 104 GLU A O 1
ATOM 841 N N . ALA A 1 105 ? 7.491 -6.590 -9.881 1.00 88.56 105 ALA A N 1
ATOM 842 C CA . ALA A 1 105 ? 7.928 -7.594 -10.836 1.00 88.56 105 ALA A CA 1
ATOM 843 C C . ALA A 1 105 ? 7.603 -7.151 -12.270 1.00 88.56 105 ALA A C 1
ATOM 845 O O . ALA A 1 105 ? 6.752 -6.293 -12.499 1.00 88.56 105 ALA A O 1
ATOM 846 N N . ALA A 1 106 ? 8.258 -7.774 -13.247 1.00 87.62 106 ALA A N 1
ATOM 847 C CA . ALA A 1 106 ? 7.934 -7.607 -14.659 1.00 87.62 106 ALA A CA 1
ATOM 848 C C . ALA A 1 106 ? 7.179 -8.836 -15.181 1.00 87.62 106 ALA A C 1
ATOM 850 O O . ALA A 1 106 ? 7.457 -9.963 -14.773 1.00 87.62 106 ALA A O 1
ATOM 851 N N . ASP A 1 107 ? 6.252 -8.623 -16.115 1.00 86.50 107 ASP A N 1
ATOM 852 C CA . ASP A 1 107 ? 5.586 -9.715 -16.827 1.00 86.50 107 ASP A CA 1
ATOM 853 C C . ASP A 1 107 ? 6.579 -10.404 -17.777 1.00 86.50 107 ASP A C 1
ATOM 855 O O . ASP A 1 107 ? 6.875 -9.894 -18.859 1.00 86.50 107 ASP A O 1
ATOM 859 N N . GLU A 1 108 ? 7.086 -11.574 -17.391 1.00 88.62 108 GLU A N 1
ATOM 860 C CA . GLU A 1 108 ? 8.073 -12.338 -18.167 1.00 88.62 108 GLU A CA 1
ATOM 861 C C . GLU A 1 108 ? 7.554 -12.843 -19.524 1.00 88.62 108 GLU A C 1
ATOM 863 O O . GLU A 1 108 ? 8.338 -13.238 -20.389 1.00 88.62 108 GLU A O 1
ATOM 868 N N . ARG A 1 109 ? 6.239 -12.803 -19.775 1.00 83.88 109 ARG A N 1
ATOM 869 C CA . ARG A 1 109 ? 5.687 -13.151 -21.096 1.00 83.88 109 ARG A CA 1
ATOM 870 C C . ARG A 1 109 ? 6.025 -12.080 -22.128 1.00 83.88 109 ARG A C 1
ATOM 872 O O . ARG A 1 109 ? 6.252 -12.424 -23.295 1.00 83.88 109 ARG A O 1
ATOM 879 N N . LEU A 1 110 ? 6.075 -10.821 -21.678 1.00 83.94 110 LEU A N 1
ATOM 880 C CA . LEU A 1 110 ? 6.432 -9.633 -22.456 1.00 83.94 110 LEU A CA 1
ATOM 881 C C . LEU A 1 110 ? 7.927 -9.309 -22.336 1.00 83.94 110 LEU A C 1
ATOM 883 O O . LEU A 1 110 ? 8.602 -9.114 -23.346 1.00 83.94 110 LEU A O 1
ATOM 887 N N . PHE A 1 111 ? 8.452 -9.278 -21.111 1.00 86.00 111 PHE A N 1
ATOM 888 C CA . PHE A 1 111 ? 9.836 -8.927 -20.804 1.00 86.00 111 PHE A CA 1
ATOM 889 C C . PHE A 1 111 ? 10.698 -10.180 -20.703 1.00 86.00 111 PHE A C 1
ATOM 891 O O . PHE A 1 111 ? 11.027 -10.660 -19.620 1.00 86.00 111 PHE A O 1
ATOM 898 N N . LYS A 1 112 ? 11.086 -10.697 -21.866 1.00 87.38 112 LYS A N 1
ATOM 899 C CA . LYS A 1 112 ? 11.999 -11.834 -21.992 1.00 87.38 112 LYS A CA 1
ATOM 900 C C . LYS A 1 112 ? 13.076 -11.560 -23.035 1.00 87.38 112 LYS A C 1
ATOM 902 O O . LYS A 1 112 ? 12.852 -10.763 -23.947 1.00 87.38 112 LYS A O 1
ATOM 907 N N . PRO A 1 113 ? 14.240 -12.221 -22.940 1.00 86.56 113 PRO A N 1
ATOM 908 C CA . PRO A 1 113 ? 15.258 -12.124 -23.974 1.00 86.56 113 PRO A CA 1
ATOM 909 C C . PRO A 1 113 ? 14.695 -12.539 -25.338 1.00 86.56 113 PRO A C 1
ATOM 911 O O . PRO A 1 113 ? 14.130 -13.623 -25.481 1.00 86.56 113 PRO A O 1
ATOM 914 N N . LEU A 1 114 ? 14.879 -11.689 -26.346 1.00 83.56 114 LEU A N 1
ATOM 915 C CA . LEU A 1 114 ? 14.603 -12.026 -27.738 1.00 83.56 114 LEU A CA 1
ATOM 916 C C . LEU A 1 114 ? 15.901 -12.575 -28.334 1.00 83.56 114 LEU A C 1
ATOM 918 O O . LEU A 1 114 ? 16.827 -11.822 -28.612 1.00 83.56 114 LEU A O 1
ATOM 922 N N . LEU A 1 115 ? 15.986 -13.904 -28.439 1.00 76.75 115 LEU A N 1
ATOM 923 C CA . LEU A 1 115 ? 17.209 -14.623 -28.828 1.00 76.75 115 LEU A CA 1
ATOM 924 C C . LEU A 1 115 ? 17.642 -14.364 -30.282 1.00 76.75 115 LEU A C 1
ATOM 926 O O . LEU A 1 115 ? 18.786 -14.634 -30.622 1.00 76.75 115 LEU A O 1
ATOM 930 N N . GLU A 1 116 ? 16.743 -13.842 -31.119 1.00 72.81 116 GLU A N 1
ATOM 931 C CA . GLU A 1 116 ? 16.964 -13.622 -32.557 1.00 72.81 116 GLU A CA 1
ATOM 932 C C . GLU A 1 116 ? 17.176 -12.147 -32.933 1.00 72.81 116 GLU A C 1
ATOM 934 O O . GLU A 1 116 ? 17.259 -11.820 -34.114 1.00 72.81 116 GLU A O 1
ATOM 939 N N . ILE A 1 117 ? 17.254 -11.244 -31.954 1.00 69.25 117 ILE A N 1
ATOM 940 C CA . ILE A 1 117 ? 17.541 -9.831 -32.212 1.00 69.25 117 ILE A CA 1
ATOM 941 C C . ILE A 1 117 ? 19.010 -9.587 -31.892 1.00 69.25 117 ILE A C 1
ATOM 943 O O . ILE A 1 117 ? 19.423 -9.726 -30.738 1.00 69.25 117 ILE A O 1
ATOM 947 N N . ASP A 1 118 ? 19.787 -9.234 -32.919 1.00 64.75 118 ASP A N 1
ATOM 948 C CA . ASP A 1 118 ? 21.168 -8.790 -32.745 1.00 64.75 118 ASP A CA 1
ATOM 949 C C . ASP A 1 118 ? 21.190 -7.608 -31.770 1.00 64.75 118 ASP A C 1
ATOM 951 O O . ASP A 1 118 ? 20.453 -6.630 -31.919 1.00 64.75 118 ASP A O 1
ATOM 955 N N . ARG A 1 119 ? 22.009 -7.730 -30.726 1.00 64.94 119 ARG A N 1
ATOM 956 C CA . ARG A 1 119 ? 22.251 -6.639 -29.785 1.00 64.94 119 ARG A CA 1
ATOM 957 C C . ARG A 1 119 ? 23.297 -5.725 -30.411 1.00 64.94 119 ARG A C 1
ATOM 959 O O . ARG A 1 119 ? 24.482 -6.039 -30.325 1.00 64.94 119 ARG A O 1
ATOM 966 N N . GLU A 1 120 ? 22.856 -4.647 -31.055 1.00 55.16 120 GLU A N 1
ATOM 967 C CA . GLU A 1 120 ? 23.734 -3.503 -31.352 1.00 55.16 120 GLU A CA 1
ATOM 968 C C . GLU A 1 120 ? 24.218 -2.819 -30.066 1.00 55.16 120 GLU A C 1
ATOM 970 O O . GLU A 1 120 ? 23.413 -2.682 -29.111 1.00 55.16 120 GLU A O 1
#

Nearest PDB structures (foldseek):
  8wx8-assembly1_A  TM=5.234E-01  e=2.426E-01  synthetic construct
  7r8y-assembly1_B  TM=5.239E-01  e=4.114E-01  synthetic construct
  4c5n-assembly1_D  TM=6.038E-01  e=1.263E+00  Staphylococcus aureus
  4c5n-assembly2_B  TM=5.934E-01  e=1.645E+00  Staphylococcus aureus
  5wfg-assembly1_B  TM=3.331E-01  e=2.005E+00  Thermoanaerobacter italicus Ab9

pLDDT: mean 85.74, std 11.22, range [52.94, 97.5]

Foldseek 3Di:
DPVPDDDDDDDPPDPPLVVQQPEQEDEAELPPDLVVLQVVLVSLVVPRNHAYEYEYEDPDQVVCLVSVVSHPCVSHQAYEYQDPVNQVSCVVVPRPPRYHHDHDDDDCVPPDDPPPDDDD

Sequence (120 aa):
DFPELMAVTYDAGFQHESWLAGADIVIVHEWTDPELVARIGRIRGQGGDFTLLFHDTHHRAVSAVQAIAALQLEHYDGVLVFGEVLRESYLRAGWGRRVFTWHEAADERLFKPLLEIDRE

Radius of gyration: 17.45 Å; Cα contacts (8 Å, |Δi|>4): 135; chains: 1; bounding box: 47×30×45 Å